Protein AF-A0A2N2BUS1-F1 (afdb_monomer_lite)

Radius of gyration: 21.38 Å; chains: 1; bounding box: 43×24×85 Å

Secondary structure (DSSP, 8-state):
-EEEEEPPTT----S-EEEESSHHHHHHHHHSS---SS---HHHHHHHHH-EEE-SS-EEESEEEEE----EEE-TTT--EEEE--SSHHHHTEEEEE-TTS-EEEEEE--SHHHHHHHHHHHHTT--TTTTT-B-SSSPBEETTEE-------TTPPP-PPP-

pLDDT: mean 76.9, std 13.7, range [36.38, 95.81]

Structure (mmCIF, N/CA/C/O backbone):
data_AF-A0A2N2BUS1-F1
#
_entry.id   AF-A0A2N2BUS1-F1
#
loop_
_atom_site.group_PDB
_atom_site.id
_atom_site.type_symbol
_atom_site.label_atom_id
_atom_site.label_alt_id
_atom_site.label_comp_id
_atom_site.label_asym_id
_atom_site.label_entity_id
_atom_site.label_seq_id
_atom_site.pdbx_PDB_ins_code
_atom_site.Cartn_x
_atom_site.Cartn_y
_atom_site.Cartn_z
_atom_site.occupancy
_atom_site.B_iso_or_equiv
_atom_site.auth_seq_id
_atom_site.auth_comp_id
_atom_site.auth_asym_id
_atom_site.auth_atom_id
_atom_site.pdbx_PDB_model_num
ATOM 1 N N . MET A 1 1 ? 4.047 0.720 10.280 1.00 79.62 1 MET A N 1
ATOM 2 C CA . MET A 1 1 ? 2.977 1.707 10.545 1.00 79.62 1 MET A CA 1
ATOM 3 C C . MET A 1 1 ? 1.681 0.960 10.788 1.00 79.62 1 MET A C 1
ATOM 5 O O . MET A 1 1 ? 1.471 -0.063 10.151 1.00 79.62 1 MET A O 1
ATOM 9 N N . PHE A 1 2 ? 0.847 1.426 11.707 1.00 76.75 2 PHE A N 1
ATOM 10 C CA . PHE A 1 2 ? -0.477 0.870 11.960 1.00 76.75 2 PHE A CA 1
ATOM 11 C C . PHE A 1 2 ? -1.528 1.786 11.351 1.00 76.75 2 PHE A C 1
ATOM 13 O O . PHE A 1 2 ? -1.411 3.007 11.423 1.00 76.75 2 PHE A O 1
ATOM 20 N N . VAL A 1 3 ? -2.524 1.180 10.725 1.00 74.06 3 VAL A N 1
ATOM 21 C CA . VAL A 1 3 ? -3.640 1.852 10.075 1.00 74.06 3 VAL A CA 1
ATOM 22 C C . VAL A 1 3 ? -4.903 1.247 10.632 1.00 74.06 3 VAL A C 1
ATOM 24 O O . VAL A 1 3 ? -5.071 0.031 10.596 1.00 74.06 3 VAL A O 1
ATOM 27 N N . ILE A 1 4 ? -5.797 2.099 11.103 1.00 73.56 4 ILE A N 1
ATOM 28 C CA . ILE A 1 4 ? -7.141 1.680 11.468 1.00 73.56 4 ILE A CA 1
ATOM 29 C C . ILE A 1 4 ? -8.049 1.889 10.269 1.00 73.56 4 ILE A C 1
ATOM 31 O O . ILE A 1 4 ? -8.073 2.973 9.683 1.00 73.56 4 ILE A O 1
ATOM 35 N N . LYS A 1 5 ? -8.795 0.844 9.942 1.00 75.50 5 LYS A N 1
ATOM 36 C CA . LYS A 1 5 ? -9.779 0.798 8.874 1.00 75.50 5 LYS A CA 1
ATOM 37 C C . LYS A 1 5 ? -11.161 0.671 9.483 1.00 75.50 5 LYS A C 1
ATOM 39 O O . LYS A 1 5 ? -11.377 -0.199 10.320 1.00 75.50 5 LYS A O 1
ATOM 44 N N . GLU A 1 6 ? -12.087 1.499 9.029 1.00 72.25 6 GLU A N 1
ATOM 45 C CA . GLU A 1 6 ? -13.513 1.332 9.291 1.00 72.25 6 GLU A CA 1
ATOM 46 C C . GLU A 1 6 ? -14.155 0.613 8.102 1.00 72.25 6 GLU A C 1
ATOM 48 O O . GLU A 1 6 ? -14.036 1.060 6.960 1.00 72.25 6 GLU A O 1
ATOM 53 N N . ASN A 1 7 ? -14.806 -0.519 8.362 1.00 72.88 7 ASN A N 1
ATOM 54 C CA . ASN A 1 7 ? -15.502 -1.301 7.352 1.00 72.88 7 ASN A CA 1
ATOM 55 C C . ASN A 1 7 ? -16.948 -0.820 7.230 1.00 72.88 7 ASN A C 1
ATOM 57 O O . ASN A 1 7 ? -17.712 -0.818 8.197 1.00 72.88 7 ASN A O 1
ATOM 61 N N . LEU A 1 8 ? -17.355 -0.461 6.013 1.00 68.75 8 LEU A N 1
ATOM 62 C CA . LEU A 1 8 ? -18.728 -0.058 5.738 1.00 68.75 8 LEU A CA 1
ATOM 63 C C . LEU A 1 8 ? -19.646 -1.260 5.552 1.00 68.75 8 LEU A C 1
ATOM 65 O O . LEU A 1 8 ? -19.256 -2.294 5.009 1.00 68.75 8 LEU A O 1
ATOM 69 N N . ARG A 1 9 ? -20.919 -1.080 5.927 1.00 65.62 9 ARG A N 1
ATOM 70 C CA . ARG A 1 9 ? -21.968 -2.107 5.788 1.00 65.62 9 ARG A CA 1
ATOM 71 C C . ARG A 1 9 ? -22.151 -2.621 4.359 1.00 65.62 9 ARG A C 1
ATOM 73 O O . ARG A 1 9 ? -22.667 -3.717 4.193 1.00 65.62 9 ARG A O 1
ATOM 80 N N . TYR A 1 10 ? -21.753 -1.847 3.351 1.00 64.38 10 TYR A N 1
ATOM 81 C CA . TYR A 1 10 ? -21.947 -2.186 1.940 1.00 64.38 10 TYR A CA 1
ATOM 82 C C . TYR A 1 10 ? -20.637 -2.433 1.178 1.00 64.38 10 TYR A C 1
ATOM 84 O O . TYR A 1 10 ? -20.667 -2.586 -0.038 1.00 64.38 10 TYR A O 1
ATOM 92 N N . GLY A 1 11 ? -19.497 -2.523 1.878 1.00 55.38 11 GLY A N 1
ATOM 93 C CA . GLY A 1 11 ? -18.210 -2.866 1.261 1.00 55.38 11 GLY A CA 1
ATOM 94 C C . GLY A 1 11 ? -17.597 -1.774 0.376 1.00 55.38 11 GLY A C 1
ATOM 95 O O . GLY A 1 11 ? -16.764 -2.092 -0.467 1.00 55.38 11 GLY A O 1
ATOM 96 N N . GLU A 1 12 ? -18.016 -0.520 0.551 1.00 60.78 12 GLU A N 1
ATOM 97 C CA . GLU A 1 12 ? -17.420 0.647 -0.109 1.00 60.78 12 GLU A CA 1
ATOM 98 C C . GLU A 1 12 ? -16.011 0.947 0.443 1.00 60.78 12 GLU A C 1
ATOM 100 O O . GLU A 1 12 ? -15.654 0.498 1.538 1.00 60.78 12 GLU A O 1
ATOM 105 N N . ASP A 1 13 ? -15.219 1.706 -0.326 1.00 56.84 13 ASP A N 1
ATOM 106 C CA . ASP A 1 13 ? -13.861 2.121 0.041 1.00 56.84 13 ASP A CA 1
ATOM 107 C C . ASP A 1 13 ? -13.811 2.857 1.391 1.00 56.84 13 ASP A C 1
ATOM 109 O O . ASP A 1 13 ? -14.756 3.512 1.831 1.00 56.84 13 ASP A O 1
ATOM 113 N N . TYR A 1 14 ? -12.658 2.754 2.046 1.00 61.03 14 TYR A N 1
ATOM 114 C CA . TYR A 1 14 ? -12.387 3.287 3.376 1.00 61.03 14 TYR A CA 1
ATOM 115 C C . TYR A 1 14 ? -12.714 4.792 3.478 1.00 61.03 14 TYR A C 1
ATOM 117 O O . TYR A 1 14 ? -12.042 5.618 2.857 1.00 61.03 14 TYR A O 1
ATOM 125 N N . LEU A 1 15 ? -13.714 5.157 4.291 1.00 51.69 15 LEU A N 1
ATOM 126 C CA . LEU A 1 15 ? -14.146 6.553 4.491 1.00 51.69 15 LEU A CA 1
ATOM 127 C C . LEU A 1 15 ? -13.121 7.390 5.260 1.00 51.69 15 LEU A C 1
ATOM 129 O O . LEU A 1 15 ? -12.935 8.574 4.978 1.00 51.69 15 LEU A O 1
ATOM 133 N N . CYS A 1 16 ? -12.470 6.786 6.252 1.00 57.53 16 CYS A N 1
ATOM 134 C CA . CYS A 1 16 ? -11.466 7.444 7.069 1.00 57.53 16 CYS A CA 1
ATOM 135 C C . CYS A 1 16 ? -10.397 6.443 7.514 1.00 57.53 16 CYS A C 1
ATOM 137 O O . CYS A 1 16 ? -10.661 5.255 7.701 1.00 57.53 16 CYS A O 1
ATOM 139 N N . HIS A 1 17 ? -9.167 6.926 7.657 1.00 66.00 17 HIS A N 1
ATOM 140 C CA . HIS A 1 17 ? -8.067 6.149 8.204 1.00 66.00 17 HIS A CA 1
ATOM 141 C C . HIS A 1 17 ? -7.291 7.008 9.191 1.00 66.00 17 HIS A C 1
ATOM 143 O O . HIS A 1 17 ? -7.030 8.185 8.950 1.00 66.00 17 HIS A O 1
ATOM 149 N N . THR A 1 18 ? -6.896 6.395 10.301 1.00 70.00 18 THR A N 1
ATOM 150 C CA . THR A 1 18 ? -5.935 6.985 11.230 1.00 70.00 18 THR A CA 1
ATOM 151 C C . THR A 1 18 ? -4.668 6.151 11.185 1.00 70.00 18 THR A C 1
ATOM 153 O O . THR A 1 18 ? -4.721 4.934 11.383 1.00 70.00 18 THR A O 1
ATOM 156 N N . ALA A 1 19 ? -3.537 6.802 10.918 1.00 69.94 19 ALA A N 1
ATOM 157 C CA . ALA A 1 19 ? -2.226 6.175 10.954 1.00 69.94 19 ALA A CA 1
ATOM 158 C C . ALA A 1 19 ? -1.525 6.480 12.282 1.00 69.94 19 ALA A C 1
ATOM 160 O O . ALA A 1 19 ? -1.544 7.618 12.749 1.00 69.94 19 ALA A O 1
ATOM 161 N N . ALA A 1 20 ? -0.869 5.478 12.861 1.00 77.06 20 ALA A N 1
ATOM 162 C CA . ALA A 1 20 ? 0.046 5.671 13.977 1.00 77.06 20 ALA A CA 1
ATOM 163 C C . ALA A 1 20 ? 1.312 4.827 13.809 1.00 77.06 20 ALA A C 1
ATOM 165 O O . ALA A 1 20 ? 1.332 3.794 13.133 1.00 77.06 20 ALA A O 1
ATOM 166 N N . GLU A 1 21 ? 2.402 5.260 14.432 1.00 77.62 21 GLU A N 1
ATOM 167 C CA . GLU A 1 21 ? 3.671 4.531 14.372 1.00 77.62 21 GLU A CA 1
ATOM 168 C C . GLU A 1 21 ? 3.655 3.286 15.266 1.00 77.62 21 GLU A C 1
ATOM 170 O O . GLU A 1 21 ? 4.272 2.271 14.926 1.00 77.62 21 GLU A O 1
ATOM 175 N N . ARG A 1 22 ? 2.902 3.336 16.373 1.00 75.12 22 ARG A N 1
ATOM 176 C CA . ARG A 1 22 ? 2.794 2.265 17.369 1.00 75.12 22 ARG A CA 1
ATOM 177 C C . ARG A 1 22 ? 1.351 1.796 17.522 1.00 75.12 22 ARG A C 1
ATOM 179 O O . ARG A 1 22 ? 0.414 2.586 17.463 1.00 75.12 22 ARG A O 1
ATOM 186 N N . GLU A 1 23 ? 1.187 0.509 17.803 1.00 74.38 23 GLU A N 1
ATOM 187 C CA . GLU A 1 23 ? -0.115 -0.121 18.061 1.00 74.38 23 GLU A CA 1
ATOM 188 C C . GLU A 1 23 ? -0.858 0.532 19.237 1.00 74.38 23 GLU A C 1
ATOM 190 O O . GLU A 1 23 ? -2.053 0.807 19.151 1.00 74.38 23 GLU A O 1
ATOM 195 N N . SER A 1 24 ? -0.125 0.860 20.306 1.00 74.81 24 SER A N 1
ATOM 196 C CA . SER A 1 24 ? -0.657 1.550 21.485 1.00 74.81 24 SER A CA 1
ATOM 197 C C . SER A 1 24 ? -1.265 2.910 21.155 1.00 74.81 24 SER A C 1
ATOM 199 O O . SER A 1 24 ? -2.259 3.308 21.760 1.00 74.81 24 SER A O 1
ATOM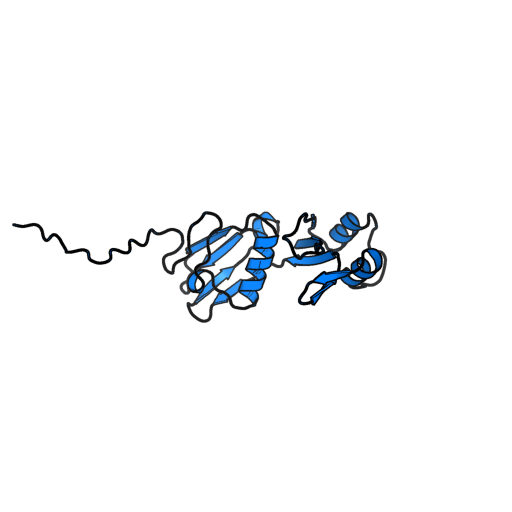 201 N N . ASP A 1 25 ? -0.674 3.618 20.194 1.00 80.12 25 ASP A N 1
ATOM 202 C CA . ASP A 1 25 ? -1.128 4.943 19.787 1.00 80.12 25 ASP A CA 1
ATOM 203 C C . ASP A 1 25 ? -2.400 4.817 18.943 1.00 80.12 25 ASP A C 1
ATOM 205 O O . ASP A 1 25 ? -3.352 5.558 19.169 1.00 80.12 25 ASP A O 1
ATOM 209 N N . CYS A 1 26 ? -2.471 3.817 18.055 1.00 75.00 26 CYS A N 1
ATOM 210 C CA . CYS A 1 26 ? -3.706 3.474 17.345 1.00 75.00 26 CYS A CA 1
ATOM 211 C C . CYS A 1 26 ? -4.850 3.161 18.314 1.00 75.00 26 CYS A C 1
ATOM 213 O O . CYS A 1 26 ? -5.932 3.730 18.177 1.00 75.00 26 CYS A O 1
ATOM 215 N N . TYR A 1 27 ? -4.616 2.306 19.314 1.00 74.94 27 TYR A N 1
ATOM 216 C CA . TYR A 1 27 ? -5.642 2.006 20.314 1.00 74.94 27 TYR A CA 1
ATOM 217 C C . TYR A 1 27 ? -6.112 3.266 21.030 1.00 74.94 27 TYR A C 1
ATOM 219 O O . TYR A 1 27 ? -7.310 3.518 21.110 1.00 74.94 27 TYR A O 1
ATOM 227 N N . LYS A 1 28 ? -5.167 4.092 21.488 1.00 80.94 28 LYS A N 1
ATOM 228 C CA . LYS A 1 28 ? -5.479 5.322 22.210 1.00 80.94 28 LYS A CA 1
ATOM 229 C C . LYS A 1 28 ? -6.269 6.318 21.375 1.00 80.94 28 LYS A C 1
ATOM 231 O O . LYS A 1 28 ? -7.164 6.964 21.914 1.00 80.94 28 LYS A O 1
ATOM 236 N N . ILE A 1 29 ? -5.967 6.448 20.084 1.00 74.38 29 ILE A N 1
ATOM 237 C CA . ILE A 1 29 ? -6.738 7.324 19.195 1.00 74.38 29 ILE A CA 1
ATOM 238 C C . ILE A 1 29 ? -8.175 6.806 19.031 1.00 74.38 29 ILE A C 1
ATOM 240 O O . ILE A 1 29 ? -9.102 7.608 19.008 1.00 74.38 29 ILE A O 1
ATOM 244 N N . LEU A 1 30 ? -8.372 5.486 18.970 1.00 70.12 30 LEU A N 1
ATOM 245 C CA . LEU A 1 30 ? -9.700 4.889 18.799 1.00 70.12 30 LEU A CA 1
ATOM 246 C C . LEU A 1 30 ? -10.571 4.933 20.046 1.00 70.12 30 LEU A C 1
ATOM 248 O O . LEU A 1 30 ? -11.755 5.252 19.972 1.00 70.12 30 LEU A O 1
ATOM 252 N N . THR A 1 31 ? -10.006 4.543 21.183 1.00 73.94 31 THR A N 1
ATOM 253 C CA . THR A 1 31 ? -10.781 4.302 22.404 1.00 73.94 31 THR A CA 1
ATOM 254 C C . THR A 1 31 ? -10.721 5.478 23.369 1.00 73.94 31 THR A C 1
ATOM 256 O O . THR A 1 31 ? -11.551 5.571 24.269 1.00 73.94 31 THR A O 1
ATOM 259 N N . GLY A 1 32 ? -9.741 6.373 23.208 1.00 79.19 32 GLY A N 1
ATOM 260 C CA . GLY A 1 32 ? -9.378 7.371 24.216 1.00 79.19 32 GLY A CA 1
ATOM 261 C C . GLY A 1 32 ? -8.648 6.777 25.428 1.00 79.19 32 GLY A C 1
ATOM 262 O O . GLY A 1 32 ? -8.276 7.513 26.342 1.00 79.19 32 GLY A O 1
ATOM 263 N N . GLU A 1 33 ? -8.414 5.463 25.448 1.00 80.56 33 GLU A N 1
ATOM 264 C CA . GLU A 1 33 ? -7.858 4.715 26.575 1.00 80.56 33 GLU A CA 1
ATOM 265 C C . GLU A 1 33 ? -6.418 4.269 26.277 1.00 80.56 33 GLU A C 1
ATOM 267 O O . GLU A 1 33 ? -5.995 4.151 25.131 1.00 80.56 33 GLU A O 1
ATOM 272 N N . SER A 1 34 ? -5.620 4.013 27.312 1.00 79.69 34 SER A N 1
ATOM 273 C CA . SER A 1 34 ? -4.296 3.397 27.129 1.00 79.69 34 SER A CA 1
ATOM 274 C C . SER A 1 34 ? -4.419 1.879 27.241 1.00 79.69 34 SER A C 1
ATOM 276 O O . SER A 1 34 ? -5.202 1.399 28.056 1.00 79.69 34 SER A O 1
ATOM 278 N N . ILE A 1 35 ? -3.642 1.120 26.462 1.00 70.69 35 ILE A N 1
ATOM 279 C CA . ILE A 1 35 ? -3.571 -0.341 26.624 1.00 70.69 35 ILE A CA 1
ATOM 280 C C . ILE A 1 35 ? -2.980 -0.645 28.007 1.00 70.69 35 ILE A C 1
ATOM 282 O O . ILE A 1 35 ? -1.816 -0.342 28.269 1.00 70.69 35 ILE A O 1
ATOM 286 N N . THR A 1 36 ? -3.782 -1.239 28.890 1.00 60.59 36 THR A N 1
ATOM 287 C CA . THR A 1 36 ? -3.351 -1.747 30.198 1.00 60.59 36 THR A CA 1
ATOM 288 C C . THR A 1 36 ? -3.656 -3.241 30.277 1.00 60.59 36 THR A C 1
ATOM 290 O O . THR A 1 36 ? -4.812 -3.610 30.455 1.00 60.59 36 THR A O 1
ATOM 293 N N . GLY A 1 37 ? -2.642 -4.102 30.158 1.00 59.94 37 GLY A N 1
ATOM 294 C CA . GLY A 1 37 ? -2.793 -5.554 30.333 1.00 59.94 37 GLY A CA 1
ATOM 295 C C . GLY A 1 37 ? -2.325 -6.397 29.147 1.00 59.94 37 GLY A C 1
ATOM 296 O O . GLY A 1 37 ? -1.882 -5.863 28.130 1.00 59.94 37 GLY A O 1
ATOM 297 N N . ASP A 1 38 ? -2.385 -7.719 29.337 1.00 49.34 38 ASP A N 1
ATOM 298 C CA . ASP A 1 38 ? -1.933 -8.725 28.374 1.00 49.34 38 ASP A CA 1
ATOM 299 C C . ASP A 1 38 ? -2.655 -8.599 27.030 1.00 49.34 38 ASP A C 1
ATOM 301 O O . ASP A 1 38 ? -3.854 -8.325 26.967 1.00 49.34 38 ASP A O 1
ATOM 305 N N . CYS A 1 39 ? -1.883 -8.806 25.961 1.00 48.56 39 CYS A N 1
ATOM 306 C CA . CYS A 1 39 ? -2.243 -8.639 24.558 1.00 48.56 39 CYS A CA 1
ATOM 307 C C . CYS A 1 39 ? -3.462 -9.479 24.139 1.00 48.56 39 CYS A C 1
ATOM 309 O O . CYS A 1 39 ? -3.317 -10.492 23.452 1.00 48.56 39 CYS A O 1
ATOM 311 N N . MET A 1 40 ? -4.682 -9.059 24.472 1.00 54.41 40 MET A N 1
ATOM 312 C CA . MET A 1 40 ? -5.807 -9.391 23.604 1.00 54.41 40 MET A CA 1
ATOM 313 C C . MET A 1 40 ? -5.479 -8.810 22.228 1.00 54.41 40 MET A C 1
ATOM 315 O O . MET A 1 40 ? -5.061 -7.654 22.130 1.00 54.41 40 MET A O 1
ATOM 319 N N . LEU A 1 41 ? -5.604 -9.625 21.172 1.00 66.00 41 LEU A N 1
ATOM 320 C CA . LEU A 1 41 ? -5.441 -9.140 19.804 1.00 66.00 41 LEU A CA 1
ATOM 321 C C . LEU A 1 41 ? -6.373 -7.943 19.649 1.00 66.00 41 LEU A C 1
ATOM 323 O O . LEU A 1 41 ? -7.574 -8.066 19.867 1.00 66.00 41 LEU A O 1
ATOM 327 N N . LEU A 1 42 ? -5.813 -6.786 19.315 1.00 65.31 42 LEU A N 1
ATOM 328 C CA . LEU A 1 42 ? -6.524 -5.514 19.294 1.00 65.31 42 LEU A CA 1
ATOM 329 C C . LEU A 1 42 ? -7.836 -5.575 18.496 1.00 65.31 42 LEU A C 1
ATOM 331 O O . LEU A 1 42 ? -8.837 -4.987 18.890 1.00 65.31 42 LEU A O 1
ATOM 335 N N . ASN A 1 43 ? -7.851 -6.378 17.430 1.00 65.56 43 ASN A N 1
ATOM 336 C CA . ASN A 1 43 ? -9.039 -6.668 16.631 1.00 65.56 43 ASN A CA 1
ATOM 337 C C . ASN A 1 43 ? -10.184 -7.296 17.446 1.00 65.56 43 ASN A C 1
ATOM 339 O O . ASN A 1 43 ? -11.330 -6.924 17.233 1.00 65.56 43 ASN A O 1
ATOM 343 N N . SER A 1 44 ? -9.900 -8.187 18.398 1.00 71.50 44 SER A N 1
ATOM 344 C CA . SER A 1 44 ? -10.915 -8.800 19.267 1.00 71.50 44 SER A CA 1
ATOM 345 C C . SER A 1 44 ? -11.561 -7.780 20.205 1.00 71.50 44 SER A C 1
ATOM 347 O O . SER A 1 44 ? -12.774 -7.806 20.384 1.00 71.50 44 SER A O 1
ATOM 349 N N . LEU A 1 45 ? -10.778 -6.841 20.751 1.00 71.19 45 LEU A N 1
ATOM 350 C CA . LEU A 1 45 ? -11.314 -5.744 21.571 1.00 71.19 45 LEU A CA 1
ATOM 351 C C . LEU A 1 45 ? -12.210 -4.812 20.746 1.00 71.19 45 LEU A C 1
ATOM 353 O O . LEU A 1 45 ? -13.250 -4.355 21.220 1.00 71.19 45 LEU A O 1
ATOM 357 N N . LEU A 1 46 ? -11.808 -4.523 19.506 1.00 71.38 46 LEU A N 1
ATOM 358 C CA . LEU A 1 46 ? -12.603 -3.693 18.604 1.00 71.38 46 LEU A CA 1
ATOM 359 C C . LEU A 1 46 ? -13.890 -4.398 18.168 1.00 71.38 46 LEU A C 1
ATOM 361 O O . LEU A 1 46 ? -14.943 -3.767 18.141 1.00 71.38 46 LEU A O 1
ATOM 365 N N . GLU A 1 47 ? -13.829 -5.693 17.869 1.00 72.56 47 GLU A N 1
ATOM 366 C CA . GLU A 1 47 ? -15.002 -6.500 17.530 1.00 72.56 47 GLU A CA 1
ATOM 367 C C . GLU A 1 47 ? -16.001 -6.561 18.691 1.00 72.56 47 GLU A C 1
ATOM 369 O O . GLU A 1 47 ? -17.191 -6.342 18.480 1.00 72.56 47 GLU A O 1
ATOM 374 N N . GLU A 1 48 ? -15.535 -6.776 19.924 1.00 78.25 48 GLU A N 1
ATOM 375 C CA . GLU A 1 48 ? -16.398 -6.791 21.110 1.00 78.25 48 GLU A CA 1
ATOM 376 C C . GLU A 1 48 ? -17.094 -5.439 21.329 1.00 78.25 48 GLU A C 1
ATOM 378 O O . GLU A 1 48 ? -18.291 -5.385 21.618 1.00 78.25 48 GLU A O 1
ATOM 383 N N . ARG A 1 49 ? -16.357 -4.332 21.173 1.00 77.75 49 ARG A N 1
ATOM 384 C CA . ARG A 1 49 ? -16.862 -2.987 21.484 1.00 77.75 49 ARG A CA 1
ATOM 385 C C . ARG A 1 49 ? -17.730 -2.390 20.381 1.00 77.75 49 ARG A C 1
ATOM 387 O O . ARG A 1 49 ? -18.680 -1.669 20.684 1.00 77.75 49 ARG A O 1
ATOM 394 N N . TYR A 1 50 ? -17.395 -2.648 19.119 1.00 77.75 50 TYR A N 1
ATOM 395 C CA . TYR A 1 50 ? -18.014 -1.987 17.968 1.00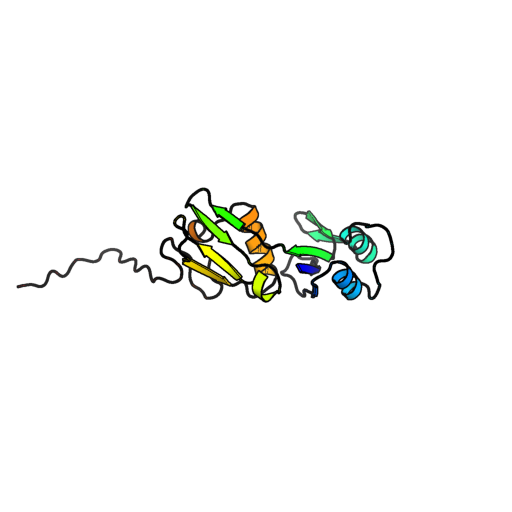 77.75 50 TYR A CA 1
ATOM 396 C C . TYR A 1 50 ? -18.796 -2.940 17.054 1.00 77.75 50 TYR A C 1
ATOM 398 O O . TYR A 1 50 ? -19.625 -2.476 16.273 1.00 77.75 50 TYR A O 1
ATOM 406 N N . GLY A 1 51 ? -18.603 -4.256 17.180 1.00 82.94 51 GLY A N 1
ATOM 407 C CA . GLY A 1 51 ? -19.355 -5.289 16.468 1.00 82.94 51 GLY A CA 1
ATOM 408 C C . GLY A 1 51 ? -18.777 -5.692 15.107 1.00 82.94 51 GLY A C 1
ATOM 409 O O . GLY A 1 51 ? -17.614 -5.440 14.782 1.00 82.94 51 GLY A O 1
ATOM 410 N N . VAL A 1 52 ? -19.630 -6.326 14.291 1.00 79.88 52 VAL A N 1
ATOM 411 C CA . VAL A 1 52 ? -19.314 -6.861 12.952 1.00 79.88 52 VAL A CA 1
ATOM 412 C C . VAL A 1 52 ? -20.227 -6.278 11.864 1.00 79.88 52 VAL A C 1
ATOM 414 O O . VAL A 1 52 ? -21.379 -5.919 12.120 1.00 79.88 52 VAL A O 1
ATOM 417 N N . VAL A 1 53 ? -19.722 -6.211 10.631 1.00 71.19 53 VAL A N 1
ATOM 418 C CA . VAL A 1 53 ? -20.476 -5.896 9.412 1.00 71.19 53 VAL A CA 1
ATOM 419 C C . VAL A 1 53 ? -20.654 -7.136 8.533 1.00 71.19 53 VAL A C 1
ATOM 421 O O . VAL A 1 53 ? -19.779 -7.998 8.441 1.00 71.19 53 VAL A O 1
ATOM 424 N N . PHE A 1 54 ? -21.797 -7.211 7.850 1.00 71.62 54 PHE A N 1
ATOM 425 C CA . PHE A 1 54 ? -22.123 -8.288 6.915 1.00 71.62 54 PHE A CA 1
ATOM 426 C C . PHE A 1 54 ? -21.848 -7.847 5.480 1.00 71.62 54 PHE A C 1
ATOM 428 O O . PHE A 1 54 ? -22.392 -6.837 5.038 1.00 71.62 54 PHE A O 1
ATOM 435 N N . ARG A 1 55 ? -21.065 -8.633 4.739 1.00 70.56 55 ARG A N 1
ATOM 436 C CA . ARG A 1 55 ? -20.955 -8.535 3.280 1.00 70.56 55 ARG A CA 1
ATOM 437 C C . ARG A 1 55 ? -21.611 -9.745 2.624 1.00 70.56 55 ARG A C 1
ATOM 439 O O . ARG A 1 55 ? -21.786 -10.784 3.255 1.00 70.56 55 ARG A O 1
ATOM 446 N N . ALA A 1 56 ? -21.958 -9.613 1.344 1.00 71.12 56 ALA A N 1
ATOM 447 C CA . ALA A 1 56 ? -22.594 -10.682 0.569 1.00 71.12 56 ALA A CA 1
ATOM 448 C C . ALA A 1 56 ? -21.764 -11.983 0.521 1.00 71.12 56 ALA A C 1
ATOM 450 O O . ALA A 1 56 ? -22.319 -13.055 0.302 1.00 71.12 56 ALA A O 1
ATOM 451 N N . ASP A 1 57 ? -20.451 -11.880 0.726 1.00 74.31 57 ASP A N 1
ATOM 452 C CA . ASP A 1 57 ? -19.468 -12.950 0.602 1.00 74.31 57 ASP A CA 1
ATOM 453 C C . ASP A 1 57 ? -18.813 -13.370 1.932 1.00 74.31 57 ASP A C 1
ATOM 455 O O . ASP A 1 57 ? -18.362 -14.510 2.029 1.00 74.31 57 ASP A O 1
ATOM 459 N N . VAL A 1 58 ? -18.767 -12.502 2.955 1.00 79.81 58 VAL A N 1
ATOM 460 C CA . VAL A 1 58 ? -18.083 -12.754 4.244 1.00 79.81 58 VAL A CA 1
ATOM 461 C C . VAL A 1 58 ? -18.613 -11.879 5.399 1.00 79.81 58 VAL A C 1
ATOM 463 O O . VAL A 1 58 ? -19.233 -10.840 5.179 1.00 79.81 58 VAL A O 1
ATOM 466 N N . ILE A 1 59 ? -18.323 -12.265 6.648 1.00 79.25 59 ILE A N 1
ATOM 467 C CA . ILE A 1 59 ? -18.517 -11.436 7.856 1.00 79.25 59 ILE A CA 1
ATOM 468 C C . ILE A 1 59 ? -17.172 -10.802 8.227 1.00 79.25 59 ILE A C 1
ATOM 470 O O . ILE A 1 59 ? -16.165 -11.508 8.266 1.00 79.25 59 ILE A O 1
ATOM 474 N N . LEU A 1 60 ? -17.150 -9.494 8.500 1.00 74.12 60 LEU A N 1
ATOM 475 C CA . LEU A 1 60 ? -15.942 -8.748 8.881 1.00 74.12 60 LEU A CA 1
ATOM 476 C C . LEU A 1 60 ? -16.183 -7.937 10.163 1.00 74.12 60 LEU A C 1
ATOM 478 O O . LEU A 1 60 ? -17.317 -7.526 10.403 1.00 74.12 60 LEU A O 1
ATOM 482 N N . PRO A 1 61 ? -15.155 -7.642 10.976 1.00 76.69 61 PRO A N 1
ATOM 483 C CA . PRO A 1 61 ? -15.300 -6.704 12.089 1.00 76.69 61 PRO A CA 1
ATOM 484 C C . PRO A 1 61 ? -15.616 -5.292 11.572 1.00 76.69 61 PRO A C 1
ATOM 486 O O . PRO A 1 61 ? -15.218 -4.932 10.465 1.00 76.69 61 PRO A O 1
ATOM 489 N N . VAL A 1 62 ? -16.314 -4.466 12.360 1.00 78.00 62 VAL A N 1
ATOM 490 C CA . VAL A 1 62 ? -16.604 -3.062 11.983 1.00 78.00 62 VAL A CA 1
ATOM 491 C C . VAL A 1 62 ? -15.314 -2.252 11.829 1.00 78.00 62 VAL A C 1
ATOM 493 O O . VAL A 1 62 ? -15.254 -1.361 10.989 1.00 78.00 62 VAL A O 1
ATOM 496 N N . TYR A 1 63 ? -14.260 -2.609 12.566 1.00 75.12 63 TYR A N 1
ATOM 497 C CA . TYR A 1 63 ? -12.933 -2.017 12.427 1.00 75.12 63 TYR A CA 1
ATOM 498 C C . TYR A 1 63 ? -11.857 -3.090 12.242 1.00 75.12 63 TYR A C 1
ATOM 500 O O . TYR A 1 63 ? -11.931 -4.164 12.832 1.00 75.12 63 TYR A O 1
ATOM 508 N N . GLU A 1 64 ? -10.827 -2.788 11.456 1.00 74.69 64 GLU A N 1
ATOM 509 C CA . GLU A 1 64 ? -9.639 -3.629 11.280 1.00 74.69 64 GLU A CA 1
ATOM 510 C C . GLU A 1 64 ? -8.381 -2.788 11.507 1.00 74.69 64 GLU A C 1
ATOM 512 O O . GLU A 1 64 ? -8.267 -1.680 10.983 1.00 74.69 64 GLU A O 1
ATOM 517 N N . ILE A 1 65 ? -7.402 -3.315 12.244 1.00 74.50 65 ILE A N 1
ATOM 518 C CA . ILE A 1 65 ? -6.073 -2.704 12.312 1.00 74.50 65 ILE A CA 1
ATOM 519 C C . ILE A 1 65 ? -5.119 -3.449 11.396 1.00 74.50 65 ILE A C 1
ATOM 521 O O . ILE A 1 65 ? -4.829 -4.629 11.584 1.00 74.50 65 ILE A O 1
ATOM 525 N N . VAL A 1 66 ? -4.588 -2.723 10.417 1.00 76.88 66 VAL A N 1
ATOM 526 C CA . VAL A 1 66 ? -3.583 -3.223 9.489 1.00 76.88 66 VAL A CA 1
ATOM 527 C C . VAL A 1 66 ? -2.228 -2.650 9.824 1.00 76.88 66 VAL A C 1
ATOM 529 O O . VAL A 1 66 ? -2.014 -1.439 9.868 1.00 76.88 66 VAL A O 1
ATOM 532 N N . ARG A 1 67 ? -1.276 -3.556 10.021 1.00 81.06 67 ARG 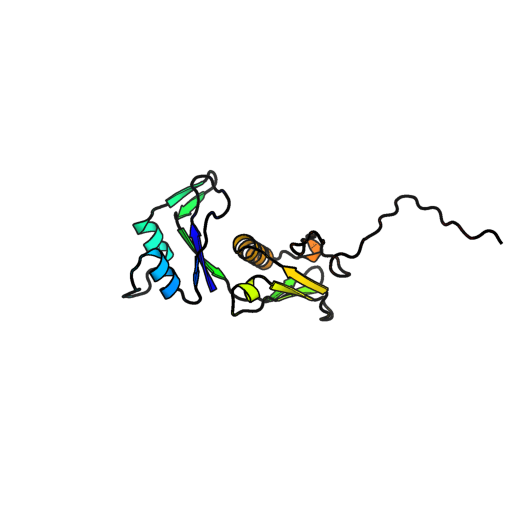A N 1
ATOM 533 C CA . ARG A 1 67 ? 0.129 -3.209 10.138 1.00 81.06 67 ARG A CA 1
ATOM 534 C C . ARG A 1 67 ? 0.762 -3.230 8.752 1.00 81.06 67 ARG A C 1
ATOM 536 O O . ARG A 1 67 ? 0.976 -4.293 8.183 1.00 81.06 67 ARG A O 1
ATOM 543 N N . ILE A 1 68 ? 1.112 -2.057 8.240 1.00 80.44 68 ILE A N 1
ATOM 544 C CA . ILE A 1 68 ? 1.914 -1.920 7.025 1.00 80.44 68 ILE A CA 1
ATOM 545 C C . ILE A 1 68 ? 3.385 -2.064 7.412 1.00 80.44 68 ILE A C 1
ATOM 547 O O . ILE A 1 68 ? 3.888 -1.337 8.283 1.00 80.44 68 ILE A O 1
ATOM 551 N N . MET A 1 69 ? 4.055 -3.023 6.780 1.00 81.88 69 MET A N 1
ATOM 552 C CA . MET A 1 69 ? 5.484 -3.277 6.927 1.00 81.88 69 MET A CA 1
ATOM 553 C C . MET A 1 69 ? 6.184 -3.016 5.601 1.00 81.88 69 MET A C 1
ATOM 555 O O . MET A 1 69 ? 5.640 -3.312 4.544 1.00 81.88 69 MET A O 1
ATOM 559 N N . SER A 1 70 ? 7.399 -2.477 5.675 1.00 89.00 70 SER A N 1
ATOM 560 C CA . SER A 1 70 ? 8.279 -2.373 4.517 1.00 89.00 70 SER A CA 1
ATOM 561 C C . SER A 1 70 ? 8.578 -3.770 3.992 1.00 89.00 70 SER A C 1
ATOM 563 O O . SER A 1 70 ? 8.870 -4.668 4.790 1.00 89.00 70 SER A O 1
ATOM 565 N N . GLY A 1 71 ? 8.571 -3.939 2.677 1.00 90.62 71 GLY A N 1
ATOM 566 C CA . GLY A 1 71 ? 8.856 -5.224 2.058 1.00 90.62 71 GLY A CA 1
ATOM 567 C C . GLY A 1 71 ? 9.792 -5.129 0.866 1.00 90.62 71 GLY A C 1
ATOM 568 O O . GLY A 1 71 ? 10.110 -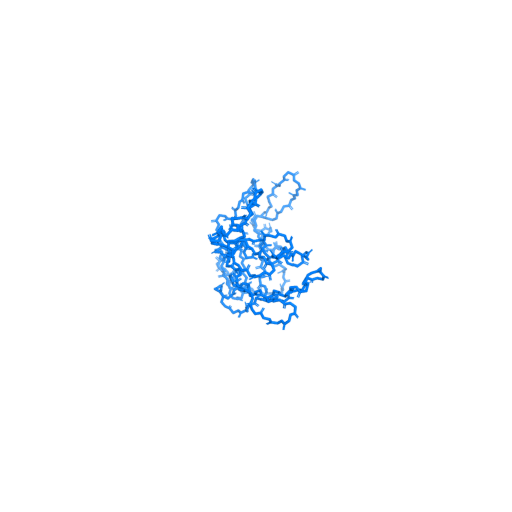4.055 0.343 1.00 90.62 71 GLY A O 1
ATOM 569 N N . VAL A 1 72 ? 10.254 -6.308 0.463 1.00 94.44 72 VAL A N 1
ATOM 570 C CA . VAL A 1 72 ? 10.980 -6.534 -0.778 1.00 94.44 72 VAL A CA 1
ATOM 571 C C . VAL A 1 72 ? 10.325 -7.717 -1.468 1.00 94.44 72 VAL A C 1
ATOM 573 O O . VAL A 1 72 ? 10.282 -8.811 -0.912 1.00 94.44 72 VAL A O 1
ATOM 576 N N . TRP A 1 73 ? 9.870 -7.494 -2.691 1.00 95.81 73 TRP A N 1
ATOM 577 C CA . TRP A 1 73 ? 9.184 -8.484 -3.506 1.00 95.81 73 TRP A CA 1
ATOM 578 C C . TRP A 1 73 ? 9.972 -8.743 -4.777 1.00 95.81 73 TRP A C 1
ATOM 580 O O . TRP A 1 73 ? 10.635 -7.852 -5.313 1.00 95.81 73 TRP A O 1
ATOM 590 N N . HIS A 1 74 ? 9.899 -9.977 -5.260 1.00 95.62 74 HIS A N 1
ATOM 591 C CA . HIS A 1 74 ? 10.585 -10.410 -6.466 1.00 95.62 74 HIS A CA 1
ATOM 592 C C . HIS A 1 74 ? 9.618 -11.180 -7.360 1.00 95.62 74 HIS A C 1
ATOM 594 O O . HIS A 1 74 ? 9.024 -12.175 -6.945 1.00 95.62 74 HIS A O 1
ATOM 600 N N . CYS A 1 75 ? 9.500 -10.751 -8.613 1.00 93.75 75 CYS A N 1
ATOM 601 C CA . CYS A 1 75 ? 8.708 -11.452 -9.603 1.00 93.75 75 CYS A CA 1
ATOM 602 C C . CYS A 1 75 ? 9.520 -12.588 -10.232 1.00 93.75 75 CYS A C 1
ATOM 604 O O . CYS A 1 75 ? 10.441 -12.353 -11.012 1.00 93.75 75 CYS A O 1
ATOM 606 N N . GLY A 1 76 ? 9.118 -13.835 -9.982 1.00 92.06 76 GLY A N 1
ATOM 607 C CA . GLY A 1 76 ? 9.745 -15.010 -10.600 1.00 92.06 76 GLY A CA 1
ATOM 608 C C . GLY A 1 76 ? 9.574 -15.120 -12.123 1.00 92.06 76 GLY A C 1
ATOM 609 O O . GLY A 1 76 ? 10.239 -15.947 -12.736 1.00 92.06 76 GLY A O 1
ATOM 610 N N . LYS A 1 77 ? 8.697 -14.313 -12.744 1.00 91.38 77 LYS A N 1
ATOM 611 C CA . LYS A 1 77 ? 8.432 -14.352 -14.195 1.00 91.38 77 LYS A CA 1
ATOM 612 C C . LYS A 1 77 ? 9.384 -13.462 -14.993 1.00 91.38 77 LYS A C 1
ATOM 614 O O . LYS A 1 77 ? 9.941 -13.906 -15.988 1.00 91.38 77 LYS A O 1
ATOM 619 N N . CYS A 1 78 ? 9.537 -12.204 -14.579 1.00 89.12 78 CYS A N 1
ATOM 620 C CA . CYS A 1 78 ? 10.302 -11.193 -15.318 1.00 89.12 78 CYS A CA 1
ATOM 621 C C . CYS A 1 78 ? 11.537 -10.671 -14.564 1.00 89.12 78 CYS A C 1
ATOM 623 O O . CYS A 1 78 ? 12.222 -9.791 -15.073 1.00 89.12 78 CYS A O 1
ATOM 625 N N . GLY A 1 79 ? 11.816 -11.178 -13.356 1.00 91.56 79 GLY A N 1
ATOM 626 C CA . GLY A 1 79 ? 12.980 -10.784 -12.551 1.00 91.56 79 GLY A CA 1
ATOM 627 C C . GLY A 1 79 ? 12.877 -9.396 -11.913 1.00 91.56 79 GLY A C 1
ATOM 628 O O . GLY A 1 79 ? 13.831 -8.928 -11.299 1.00 91.56 79 GLY A O 1
ATOM 629 N N . ILE A 1 80 ? 11.730 -8.723 -12.047 1.00 92.94 80 ILE A N 1
ATOM 630 C CA . ILE A 1 80 ? 11.490 -7.414 -11.437 1.00 92.94 80 ILE A CA 1
ATOM 631 C C . ILE A 1 80 ? 11.536 -7.530 -9.922 1.00 92.94 80 ILE A C 1
ATOM 633 O O . ILE A 1 80 ? 10.917 -8.419 -9.331 1.00 92.94 80 ILE A O 1
ATOM 637 N N . ARG A 1 81 ? 12.206 -6.568 -9.296 1.00 95.31 81 ARG A N 1
ATOM 638 C CA . ARG A 1 81 ? 12.223 -6.403 -7.850 1.00 95.31 81 ARG A CA 1
ATOM 639 C C . ARG A 1 81 ? 11.511 -5.113 -7.468 1.00 95.31 81 ARG A C 1
ATOM 641 O O . ARG A 1 81 ? 11.729 -4.064 -8.067 1.00 95.31 81 ARG A O 1
ATOM 648 N N . VAL A 1 82 ? 10.658 -5.210 -6.458 1.00 94.75 82 VAL A N 1
ATOM 649 C CA . VAL A 1 82 ? 9.960 -4.075 -5.855 1.00 94.75 82 VAL A CA 1
ATOM 650 C C . VAL A 1 82 ? 10.437 -3.949 -4.418 1.00 94.75 82 VAL A C 1
ATOM 652 O O . VAL A 1 82 ? 10.514 -4.945 -3.703 1.00 94.75 82 VAL A O 1
ATOM 655 N N . SER A 1 83 ? 10.784 -2.746 -3.983 1.00 94.62 83 SER A N 1
ATOM 656 C CA . SER A 1 83 ? 11.144 -2.467 -2.595 1.00 94.62 83 SER A CA 1
ATOM 657 C C . SER A 1 83 ? 10.384 -1.260 -2.074 1.00 94.62 83 SER A C 1
ATOM 659 O O . SER A 1 83 ? 10.140 -0.294 -2.794 1.00 94.62 83 SER A O 1
ATOM 661 N N . GLN A 1 84 ? 10.015 -1.314 -0.803 1.00 93.69 84 GLN A N 1
ATOM 662 C CA . GLN A 1 84 ? 9.330 -0.231 -0.113 1.00 93.69 84 GLN A CA 1
ATOM 663 C C . GLN A 1 84 ? 10.164 0.173 1.097 1.00 93.69 84 GLN A C 1
ATOM 665 O O . GLN A 1 84 ? 10.569 -0.679 1.892 1.00 93.69 84 GLN A O 1
ATOM 670 N N . ALA A 1 85 ? 10.445 1.468 1.225 1.00 85.88 85 ALA A N 1
ATOM 671 C CA . ALA A 1 85 ? 11.123 1.991 2.401 1.00 85.88 85 ALA A CA 1
ATOM 672 C C . ALA A 1 85 ? 10.157 2.019 3.596 1.00 85.88 85 ALA A C 1
ATOM 674 O O . ALA A 1 85 ? 8.950 2.193 3.440 1.00 85.88 85 ALA A O 1
ATOM 675 N N . GLY A 1 86 ? 10.692 1.818 4.797 1.00 83.81 86 GLY A N 1
ATOM 676 C CA . GLY A 1 86 ? 9.944 1.973 6.041 1.00 83.81 86 GLY A CA 1
ATOM 677 C C . GLY A 1 86 ? 10.299 3.283 6.732 1.00 83.81 86 GLY A C 1
ATOM 678 O O . GLY A 1 86 ? 11.393 3.808 6.543 1.00 83.81 86 GLY A O 1
ATOM 679 N N . GLY A 1 87 ? 9.393 3.771 7.575 1.00 82.06 87 GLY A N 1
ATOM 680 C CA . GLY A 1 87 ? 9.608 4.970 8.383 1.00 82.06 87 GLY A CA 1
ATOM 681 C C . GLY A 1 87 ? 8.316 5.756 8.509 1.00 82.06 87 GLY A C 1
ATOM 682 O O . GLY A 1 87 ? 7.484 5.450 9.361 1.00 82.06 87 GLY A O 1
ATOM 683 N N . THR A 1 88 ? 8.140 6.723 7.619 1.00 83.31 88 THR A N 1
ATOM 684 C CA . THR A 1 88 ? 6.980 7.616 7.560 1.00 83.31 88 THR A CA 1
ATOM 685 C C . THR A 1 88 ? 5.890 7.087 6.627 1.00 83.31 88 THR A C 1
ATOM 687 O O . THR A 1 88 ? 6.137 6.225 5.785 1.00 83.31 88 THR A O 1
ATOM 690 N N . LEU A 1 89 ? 4.674 7.639 6.721 1.00 78.81 89 LEU A N 1
ATOM 691 C CA . LEU A 1 89 ? 3.595 7.361 5.760 1.00 78.81 89 LEU A CA 1
ATOM 692 C C . LEU A 1 89 ? 4.032 7.642 4.311 1.00 78.81 89 LEU A C 1
ATOM 694 O O . LEU A 1 89 ? 3.731 6.852 3.422 1.00 78.81 89 LEU A O 1
ATOM 698 N N . ALA A 1 90 ? 4.796 8.716 4.090 1.00 81.62 90 ALA A N 1
ATOM 699 C CA . ALA A 1 90 ? 5.326 9.050 2.772 1.00 81.62 90 ALA A CA 1
ATOM 700 C C . ALA A 1 90 ? 6.285 7.970 2.242 1.00 81.62 90 ALA A C 1
ATOM 702 O O . ALA A 1 90 ? 6.271 7.683 1.048 1.00 81.62 90 ALA A O 1
ATOM 703 N N . ASP A 1 91 ? 7.069 7.325 3.109 1.00 86.62 91 ASP A N 1
ATOM 704 C CA . ASP A 1 91 ? 7.938 6.213 2.705 1.00 86.62 91 ASP A CA 1
ATOM 705 C C . ASP A 1 91 ? 7.112 4.996 2.265 1.00 86.62 91 ASP A C 1
ATOM 707 O O 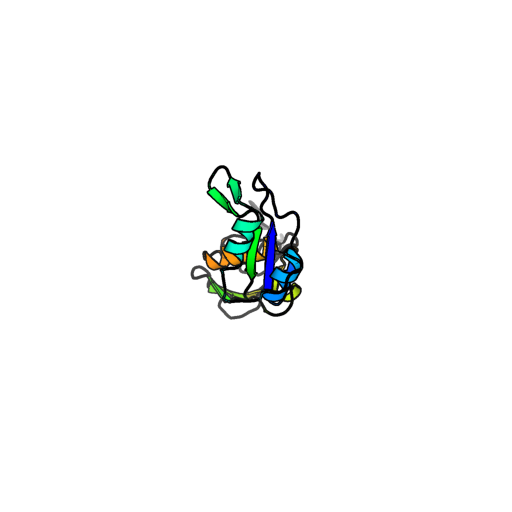. ASP A 1 91 ? 7.387 4.406 1.220 1.00 86.62 91 ASP A O 1
ATOM 711 N N . TYR A 1 92 ? 6.034 4.680 2.993 1.00 87.06 92 TYR A N 1
ATOM 712 C CA . TYR A 1 92 ? 5.121 3.588 2.631 1.00 87.06 92 TYR A CA 1
ATOM 713 C C . TYR A 1 92 ? 4.339 3.853 1.333 1.00 87.06 92 TYR A C 1
ATOM 715 O O . TYR A 1 92 ? 3.973 2.906 0.640 1.00 87.06 92 TYR A O 1
ATOM 723 N N . SER A 1 93 ? 4.112 5.110 0.952 1.00 87.94 93 SER A N 1
ATOM 724 C CA . SER A 1 93 ? 3.479 5.460 -0.329 1.00 87.94 93 SER A CA 1
ATOM 725 C C . SER A 1 93 ? 4.353 5.189 -1.557 1.00 87.94 93 SER A C 1
ATOM 727 O O . SER A 1 93 ? 3.840 5.215 -2.676 1.00 87.94 93 SER A O 1
ATOM 729 N N . ASN A 1 94 ? 5.655 4.947 -1.379 1.00 90.44 94 ASN A N 1
ATOM 730 C CA . ASN A 1 94 ? 6.623 4.846 -2.466 1.00 90.44 94 ASN A CA 1
ATOM 731 C C . ASN A 1 94 ? 7.169 3.420 -2.611 1.00 90.44 94 ASN A C 1
ATOM 733 O O . ASN A 1 94 ? 7.941 2.950 -1.775 1.00 90.44 94 ASN A O 1
ATOM 737 N N . PH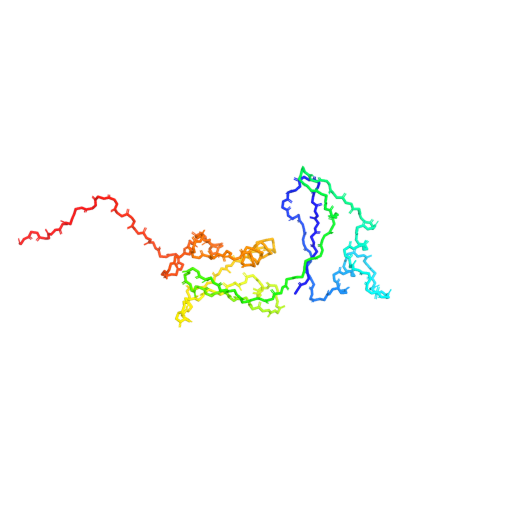E A 1 95 ? 6.860 2.761 -3.731 1.00 92.75 95 PHE A N 1
ATOM 738 C CA . PHE A 1 95 ? 7.451 1.463 -4.067 1.00 92.75 95 PHE A CA 1
ATOM 739 C C . PHE A 1 95 ? 8.450 1.635 -5.207 1.00 92.75 95 PHE A C 1
ATOM 741 O O . PHE A 1 95 ? 8.083 1.944 -6.339 1.00 92.75 95 PHE A O 1
ATOM 748 N N . THR A 1 96 ? 9.731 1.441 -4.915 1.00 93.62 96 THR A N 1
ATOM 749 C CA . THR A 1 96 ? 10.793 1.489 -5.921 1.00 93.62 96 THR A CA 1
ATOM 750 C C . THR A 1 96 ? 10.782 0.205 -6.736 1.00 93.62 96 THR A C 1
ATOM 752 O O . THR A 1 96 ? 10.805 -0.887 -6.175 1.00 93.62 96 THR A O 1
ATOM 755 N N . VAL A 1 97 ? 10.782 0.339 -8.060 1.00 93.12 97 VAL A N 1
ATOM 756 C CA . VAL A 1 97 ? 10.814 -0.784 -9.000 1.00 93.12 97 VAL A CA 1
ATOM 757 C C . VAL A 1 97 ? 12.169 -0.816 -9.698 1.00 93.12 97 VAL A C 1
ATOM 759 O O . VAL A 1 97 ? 12.605 0.185 -10.274 1.00 93.12 97 VAL A O 1
ATOM 762 N N . THR A 1 98 ? 12.830 -1.969 -9.647 1.00 93.19 98 THR A N 1
ATOM 763 C CA . THR A 1 98 ? 14.128 -2.237 -10.276 1.00 93.19 98 THR A CA 1
ATOM 764 C C . THR A 1 98 ? 14.039 -3.447 -11.203 1.00 93.19 98 THR A C 1
ATOM 766 O O . THR A 1 98 ? 13.316 -4.402 -10.901 1.00 93.19 98 THR A O 1
ATOM 769 N N . ASN A 1 99 ? 14.789 -3.432 -12.306 1.00 90.12 99 ASN A N 1
ATOM 770 C CA . ASN A 1 99 ? 14.915 -4.589 -13.197 1.00 90.12 99 ASN A CA 1
ATOM 771 C C . ASN A 1 99 ? 15.767 -5.709 -12.562 1.00 90.12 99 ASN A C 1
ATOM 773 O O . ASN A 1 99 ? 16.303 -5.554 -11.461 1.00 90.12 99 ASN A O 1
ATOM 777 N N . GLY A 1 100 ? 15.881 -6.843 -13.262 1.00 84.88 100 GLY A N 1
ATOM 778 C CA . GLY A 1 100 ? 16.689 -7.984 -12.815 1.00 84.88 100 GLY A CA 1
ATOM 779 C C . GLY A 1 100 ? 18.192 -7.692 -12.724 1.00 84.88 100 GLY A C 1
ATOM 780 O O . GLY A 1 100 ? 18.890 -8.359 -11.964 1.00 84.88 100 GLY A O 1
ATOM 781 N N . ASP A 1 101 ? 18.668 -6.666 -13.432 1.00 87.12 101 ASP A N 1
ATOM 782 C CA . ASP A 1 101 ? 20.065 -6.214 -13.420 1.00 87.12 101 ASP A CA 1
ATOM 783 C C . ASP A 1 101 ? 20.359 -5.224 -12.273 1.00 87.12 101 ASP A C 1
ATOM 785 O O . ASP A 1 101 ? 21.514 -4.906 -11.994 1.00 87.12 101 ASP A O 1
ATOM 789 N N . GLY A 1 102 ? 19.321 -4.767 -11.562 1.00 86.88 102 GLY A N 1
ATOM 790 C CA . GLY A 1 102 ? 19.416 -3.828 -10.443 1.00 86.88 102 GLY A CA 1
ATOM 791 C C . GLY A 1 102 ? 19.217 -2.354 -10.813 1.00 86.88 102 GLY A C 1
ATOM 792 O O . GLY A 1 102 ? 19.257 -1.502 -9.922 1.00 86.88 102 GLY A O 1
ATOM 793 N N . ASP A 1 103 ? 18.945 -2.031 -12.078 1.00 88.44 103 ASP A N 1
ATOM 794 C CA . ASP A 1 103 ? 18.664 -0.663 -12.508 1.00 88.44 103 ASP A CA 1
ATOM 795 C C . ASP A 1 103 ? 17.284 -0.209 -12.034 1.00 88.44 103 ASP A C 1
ATOM 797 O O . ASP A 1 103 ? 16.276 -0.910 -12.179 1.00 88.44 103 ASP A O 1
ATOM 801 N N . LYS A 1 104 ? 17.214 1.019 -11.511 1.00 90.25 104 LYS A N 1
ATOM 802 C CA . LYS A 1 104 ? 15.947 1.645 -11.129 1.00 90.25 104 LYS A CA 1
ATOM 803 C C . LYS A 1 104 ? 15.126 1.980 -12.372 1.00 90.25 104 LYS A C 1
ATOM 805 O O . LYS A 1 104 ? 15.499 2.840 -13.162 1.00 90.25 104 LYS A O 1
ATOM 810 N N . MET A 1 105 ? 13.957 1.358 -12.475 1.00 88.31 105 MET A N 1
ATOM 811 C CA . MET A 1 105 ? 12.977 1.617 -13.530 1.00 88.31 105 MET A CA 1
ATOM 812 C C . MET A 1 105 ? 12.074 2.797 -13.179 1.00 88.31 105 MET A C 1
ATOM 814 O O . MET A 1 105 ? 11.694 3.562 -14.059 1.00 88.31 105 MET A O 1
ATOM 818 N N . GLY A 1 106 ? 11.759 2.959 -11.889 1.00 88.31 106 GLY A N 1
ATOM 819 C CA . GLY A 1 106 ? 11.093 4.134 -11.322 1.00 88.31 106 GLY A CA 1
ATOM 820 C C . GLY A 1 106 ? 10.385 3.816 -10.010 1.00 88.31 106 GLY A C 1
ATOM 821 O O . GLY A 1 106 ? 10.871 2.982 -9.245 1.00 88.31 106 GLY A O 1
ATOM 822 N N . THR A 1 107 ? 9.267 4.489 -9.744 1.00 89.62 107 THR A N 1
ATOM 823 C CA . THR A 1 107 ? 8.545 4.398 -8.469 1.00 89.62 107 THR A CA 1
ATOM 824 C C . THR A 1 107 ? 7.038 4.322 -8.718 1.00 89.62 107 THR A C 1
ATOM 826 O O . THR A 1 107 ? 6.512 5.142 -9.459 1.00 89.62 107 THR A O 1
ATOM 829 N N . LEU A 1 108 ? 6.351 3.375 -8.077 1.00 87.75 108 LEU A N 1
ATOM 830 C CA . LEU A 1 108 ? 4.894 3.389 -7.928 1.00 87.75 108 LEU A CA 1
ATOM 831 C C . LEU A 1 108 ? 4.530 4.319 -6.773 1.00 87.75 108 LEU A C 1
ATOM 833 O O . LEU A 1 108 ? 4.962 4.070 -5.640 1.00 87.75 108 LEU A O 1
ATOM 837 N N . PHE A 1 109 ? 3.719 5.338 -7.042 1.00 85.38 109 PHE A N 1
ATOM 838 C CA . PHE A 1 109 ? 3.212 6.233 -6.014 1.00 85.38 109 PHE A CA 1
ATOM 839 C C . PHE A 1 109 ? 1.763 5.895 -5.669 1.00 85.38 109 PHE A C 1
ATOM 841 O O . PHE A 1 109 ? 0.880 5.905 -6.526 1.00 85.38 109 PHE A O 1
ATOM 848 N N . LYS A 1 110 ? 1.504 5.592 -4.396 1.00 84.75 110 LYS A N 1
ATOM 849 C CA . LYS A 1 110 ? 0.153 5.335 -3.888 1.00 84.75 110 LYS A CA 1
ATOM 850 C C . LYS A 1 110 ? -0.292 6.487 -2.993 1.00 84.75 110 LYS A C 1
ATOM 852 O O . LYS A 1 110 ? 0.291 6.728 -1.934 1.00 84.75 110 LYS A O 1
ATOM 857 N N . GLN A 1 111 ? -1.307 7.219 -3.460 1.00 76.44 111 GLN A N 1
ATOM 858 C CA . GLN A 1 111 ? -1.726 8.497 -2.874 1.00 76.44 111 GLN A CA 1
ATOM 859 C C . GLN A 1 111 ? -2.481 8.330 -1.554 1.00 76.44 111 GLN A C 1
ATOM 861 O O . GLN A 1 111 ? -2.417 9.206 -0.695 1.00 76.44 111 GLN A O 1
ATOM 866 N N . ASN A 1 112 ? -3.198 7.219 -1.391 1.00 80.31 112 ASN A N 1
ATOM 867 C CA . ASN A 1 112 ? -3.969 6.930 -0.190 1.00 80.31 112 ASN A CA 1
ATOM 868 C C . ASN A 1 112 ? -3.550 5.582 0.417 1.00 80.31 112 ASN A C 1
ATOM 870 O O . ASN A 1 112 ? -2.947 4.730 -0.235 1.00 80.31 112 ASN A O 1
ATOM 874 N N . ILE A 1 113 ? -3.881 5.387 1.693 1.00 81.38 113 ILE A N 1
ATOM 875 C CA . ILE A 1 113 ? -3.507 4.176 2.429 1.00 81.38 113 ILE A CA 1
ATOM 876 C C . ILE A 1 113 ? -4.124 2.907 1.827 1.00 81.38 113 ILE A C 1
ATOM 878 O O . ILE A 1 113 ? -3.516 1.839 1.880 1.00 81.38 113 ILE A O 1
ATOM 882 N N . ASN A 1 114 ? -5.297 3.016 1.216 1.00 79.38 114 ASN A N 1
ATOM 883 C CA . ASN A 1 114 ? -6.016 1.888 0.632 1.00 79.38 114 ASN A CA 1
ATOM 884 C C . ASN A 1 114 ? -5.234 1.315 -0.542 1.00 79.38 114 ASN A C 1
ATOM 886 O O . ASN A 1 114 ? -5.054 0.101 -0.641 1.00 79.38 114 ASN A O 1
ATOM 890 N N . ASP A 1 115 ? -4.705 2.203 -1.377 1.00 84.81 115 ASP A N 1
ATOM 891 C CA . ASP A 1 115 ? -3.850 1.870 -2.500 1.00 84.81 115 ASP A CA 1
ATOM 892 C C . ASP A 1 115 ? -2.534 1.253 -2.024 1.00 84.81 115 ASP A C 1
ATOM 894 O O . ASP A 1 115 ? -2.055 0.305 -2.642 1.00 84.81 115 ASP A O 1
ATOM 898 N N . ILE A 1 116 ? -1.964 1.746 -0.913 1.00 87.81 116 ILE A N 1
ATOM 899 C CA . ILE A 1 116 ? -0.754 1.168 -0.306 1.00 87.81 116 ILE A CA 1
ATOM 900 C C . ILE A 1 116 ? -1.031 -0.269 0.141 1.00 87.81 116 ILE A C 1
ATOM 902 O O . ILE A 1 116 ? -0.322 -1.183 -0.266 1.00 87.81 116 ILE A O 1
ATOM 906 N N . VAL A 1 117 ? -2.075 -0.480 0.950 1.00 85.62 117 VAL A N 1
ATOM 907 C CA . VAL A 1 117 ? -2.436 -1.805 1.480 1.00 85.62 117 VAL A CA 1
ATOM 908 C C . VAL A 1 117 ? -2.773 -2.772 0.348 1.00 85.62 117 VAL A C 1
ATOM 910 O O . VAL A 1 117 ? -2.338 -3.922 0.371 1.00 85.62 117 VAL A O 1
ATOM 913 N N . THR A 1 118 ? -3.515 -2.308 -0.657 1.00 86.31 118 THR A N 1
ATOM 914 C CA . THR A 1 118 ? -3.886 -3.120 -1.821 1.00 86.31 118 THR A CA 1
ATOM 915 C C . THR A 1 118 ? -2.659 -3.489 -2.645 1.00 86.31 118 THR A C 1
ATOM 917 O O . THR A 1 118 ? -2.497 -4.655 -2.993 1.00 86.31 118 THR A O 1
ATOM 920 N N . ALA A 1 119 ? -1.757 -2.539 -2.910 1.00 90.31 119 ALA A N 1
ATOM 921 C CA . ALA A 1 119 ? -0.516 -2.808 -3.630 1.00 90.31 119 ALA A CA 1
ATOM 922 C C . ALA A 1 119 ? 0.379 -3.798 -2.874 1.00 90.31 119 ALA A C 1
ATOM 924 O O . ALA A 1 119 ? 0.859 -4.752 -3.478 1.00 90.31 119 ALA A O 1
ATOM 925 N N . THR A 1 120 ? 0.558 -3.619 -1.560 1.00 90.12 120 THR A N 1
ATOM 926 C CA . THR A 1 120 ? 1.303 -4.562 -0.713 1.00 90.12 120 THR A CA 1
ATOM 927 C C . THR A 1 120 ? 0.701 -5.963 -0.788 1.00 90.12 120 THR A C 1
ATOM 929 O O . THR A 1 120 ? 1.429 -6.911 -1.060 1.00 90.12 120 THR A O 1
ATOM 932 N N . LYS A 1 121 ? -0.625 -6.093 -0.651 1.00 88.44 121 LYS A N 1
ATOM 933 C CA . LYS A 1 121 ? -1.305 -7.390 -0.750 1.00 88.44 121 LYS A CA 1
ATOM 934 C C . LYS A 1 121 ? -1.111 -8.043 -2.120 1.00 88.44 121 LYS A C 1
ATOM 936 O O . LYS A 1 121 ? -0.779 -9.218 -2.193 1.00 88.44 121 LYS A O 1
ATOM 941 N N . LEU A 1 122 ? -1.273 -7.283 -3.203 1.00 91.75 122 LEU A N 1
ATOM 942 C CA . LEU A 1 122 ? -1.049 -7.795 -4.556 1.00 91.75 122 LEU A CA 1
ATOM 943 C C . LEU A 1 122 ? 0.393 -8.276 -4.749 1.00 91.75 122 LEU A C 1
ATOM 945 O O . LEU A 1 122 ? 0.605 -9.297 -5.393 1.00 91.75 122 LEU A O 1
ATOM 949 N N . LEU A 1 123 ? 1.378 -7.563 -4.197 1.00 93.88 123 LEU A N 1
ATOM 950 C CA . LEU A 1 123 ? 2.783 -7.971 -4.243 1.00 93.88 123 LEU A CA 1
ATOM 951 C C . LEU A 1 123 ? 3.043 -9.239 -3.412 1.00 93.88 123 LEU A C 1
ATOM 953 O O . LEU A 1 123 ? 3.770 -10.119 -3.874 1.00 93.88 123 LEU A O 1
ATOM 957 N N . ASP A 1 124 ? 2.436 -9.359 -2.227 1.00 91.56 124 ASP A N 1
ATOM 958 C CA . ASP A 1 124 ? 2.505 -10.562 -1.383 1.00 91.56 124 ASP A CA 1
ATOM 959 C C . ASP A 1 124 ? 1.892 -11.788 -2.084 1.00 91.56 124 ASP A C 1
ATOM 961 O O . ASP A 1 124 ? 2.445 -12.886 -2.010 1.00 91.56 124 ASP A O 1
ATOM 965 N N . ASP A 1 125 ? 0.814 -11.584 -2.845 1.00 92.69 125 ASP A N 1
ATOM 966 C CA . ASP A 1 125 ? 0.153 -12.610 -3.663 1.00 92.69 125 ASP A CA 1
ATOM 967 C C . ASP A 1 125 ? 0.925 -12.935 -4.968 1.00 92.69 125 ASP A C 1
ATOM 969 O O . ASP A 1 125 ? 0.490 -13.752 -5.785 1.00 92.69 125 ASP A O 1
ATOM 973 N N . GLY A 1 126 ? 2.096 -12.321 -5.180 1.00 93.25 126 GLY A N 1
ATOM 974 C CA . GLY A 1 126 ? 2.978 -12.570 -6.325 1.00 93.25 126 GLY A CA 1
ATOM 975 C C . GLY A 1 126 ? 2.687 -11.723 -7.568 1.00 93.25 126 GLY A C 1
ATOM 976 O O . GLY A 1 126 ? 3.223 -12.010 -8.645 1.00 93.25 126 GLY A O 1
ATOM 977 N N . GLY A 1 127 ? 1.858 -10.689 -7.433 1.00 93.62 127 GLY A N 1
ATOM 978 C CA . GLY A 1 127 ? 1.615 -9.677 -8.456 1.00 93.62 127 GLY A CA 1
ATOM 979 C C . GLY A 1 127 ? 2.888 -8.923 -8.842 1.00 93.62 127 GLY A C 1
ATOM 980 O O . GLY A 1 127 ? 3.854 -8.824 -8.080 1.00 93.62 127 GLY A O 1
ATOM 981 N N . CYS A 1 128 ? 2.914 -8.399 -10.063 1.00 93.12 128 CYS A N 1
ATOM 982 C CA . CYS A 1 128 ? 4.075 -7.721 -10.618 1.00 93.12 128 CYS A CA 1
ATOM 983 C C . CYS A 1 128 ? 3.665 -6.473 -11.406 1.00 93.12 128 CYS A C 1
ATOM 985 O O . CYS A 1 128 ? 2.947 -6.602 -12.397 1.00 93.12 128 CYS A O 1
ATOM 987 N N . PRO A 1 129 ? 4.226 -5.291 -11.082 1.00 91.56 129 PRO A N 1
ATOM 988 C CA . PRO A 1 129 ? 3.865 -4.048 -11.759 1.00 91.56 129 PRO A CA 1
ATOM 989 C C . PRO A 1 129 ? 4.056 -4.089 -13.277 1.00 91.56 129 PRO A C 1
ATOM 991 O O . PRO A 1 129 ? 3.270 -3.502 -14.008 1.00 91.56 129 PRO A O 1
ATOM 994 N N . VAL A 1 130 ? 5.080 -4.803 -13.754 1.00 90.31 130 VAL A N 1
ATOM 995 C CA . VAL A 1 130 ? 5.373 -4.932 -15.187 1.00 90.31 130 VAL A CA 1
ATOM 996 C C . VAL A 1 130 ? 4.508 -6.003 -15.849 1.00 90.31 130 VAL A C 1
ATOM 998 O O . VAL A 1 130 ? 3.936 -5.745 -16.901 1.00 90.31 130 VAL A O 1
ATOM 1001 N N . CYS A 1 131 ? 4.407 -7.206 -15.267 1.00 89.81 131 CYS A N 1
ATOM 1002 C CA . CYS A 1 131 ? 3.636 -8.293 -15.890 1.00 89.81 131 CYS A CA 1
ATOM 1003 C C . CYS A 1 131 ? 2.140 -7.978 -15.945 1.00 89.81 131 CYS A C 1
ATOM 1005 O O . CYS A 1 131 ? 1.469 -8.368 -16.896 1.00 89.81 131 CYS A O 1
ATOM 1007 N N . ASP A 1 132 ? 1.646 -7.285 -14.921 1.00 90.12 132 ASP A N 1
ATOM 1008 C CA . ASP A 1 132 ? 0.228 -7.001 -14.744 1.00 90.12 132 ASP A CA 1
ATOM 1009 C C . ASP A 1 132 ? -0.132 -5.573 -15.200 1.00 90.12 132 ASP A C 1
ATOM 1011 O O . ASP A 1 132 ? -1.278 -5.156 -15.061 1.00 90.12 132 ASP A O 1
ATOM 1015 N N . GLY A 1 133 ? 0.835 -4.818 -15.746 1.00 87.56 133 GLY A N 1
ATOM 1016 C CA . GLY A 1 133 ? 0.614 -3.506 -16.361 1.00 87.56 133 GLY A CA 1
ATOM 1017 C C . GLY A 1 133 ? 0.092 -2.439 -15.398 1.00 87.56 133 GLY A C 1
ATOM 1018 O O . GLY A 1 133 ? -0.848 -1.718 -15.726 1.00 87.56 133 GLY A O 1
ATOM 1019 N N . TRP A 1 134 ? 0.667 -2.347 -14.199 1.00 89.81 134 TRP A N 1
ATOM 1020 C CA . TRP A 1 134 ? 0.233 -1.379 -13.192 1.00 89.81 134 TRP A CA 1
ATOM 1021 C C . TRP A 1 134 ? 0.598 0.051 -13.583 1.00 89.81 134 TRP A C 1
ATOM 1023 O O . TRP A 1 134 ? 1.588 0.296 -14.268 1.00 89.81 134 TRP A O 1
ATOM 1033 N N . ASP A 1 135 ? -0.191 0.989 -13.075 1.00 87.00 135 ASP A N 1
ATOM 1034 C CA . ASP A 1 135 ? 0.003 2.431 -13.192 1.00 87.00 135 ASP A CA 1
ATOM 1035 C C . ASP A 1 135 ? 0.811 3.012 -12.009 1.00 87.00 135 ASP A C 1
ATOM 1037 O O . ASP A 1 135 ? 0.692 2.532 -10.872 1.00 87.00 135 ASP A O 1
ATOM 1041 N N . ASP A 1 136 ? 1.610 4.056 -12.265 1.00 82.25 136 ASP A N 1
ATOM 1042 C CA . ASP A 1 136 ? 2.444 4.759 -11.272 1.00 82.25 136 ASP A CA 1
ATOM 1043 C C . ASP A 1 136 ? 1.686 5.695 -10.319 1.00 82.25 136 ASP A C 1
ATOM 1045 O O . ASP A 1 136 ? 2.312 6.292 -9.444 1.00 82.25 136 ASP A O 1
ATOM 1049 N N . GLY A 1 137 ? 0.366 5.819 -10.451 1.00 75.00 137 GLY A N 1
ATOM 1050 C CA . GLY A 1 137 ? -0.461 6.802 -9.754 1.00 75.00 137 GLY A CA 1
ATOM 1051 C C . GLY A 1 137 ? -0.594 8.134 -10.503 1.00 75.00 137 GLY A C 1
ATOM 1052 O O . GLY A 1 137 ? -1.253 9.047 -9.999 1.00 75.00 137 GLY A O 1
ATOM 1053 N N . HIS A 1 138 ? 0.018 8.261 -11.686 1.00 78.44 138 HIS A N 1
ATOM 1054 C CA . HIS A 1 138 ? -0.008 9.452 -12.540 1.00 78.44 138 HIS A CA 1
ATOM 1055 C C . HIS A 1 138 ? -0.511 9.176 -13.967 1.00 78.44 138 HIS A C 1
ATOM 1057 O O . HIS A 1 138 ? -0.495 10.081 -14.803 1.00 78.44 138 HIS A O 1
ATOM 1063 N N . GLY A 1 139 ? -0.992 7.967 -14.256 1.00 77.88 139 GLY A N 1
ATOM 1064 C CA . GLY A 1 139 ? -1.470 7.556 -15.576 1.00 77.88 139 GLY A CA 1
ATOM 1065 C C . GLY A 1 139 ? -0.409 6.864 -16.440 1.00 77.88 139 GLY A C 1
ATOM 1066 O O . GLY A 1 139 ? -0.689 6.577 -17.607 1.00 77.88 139 GLY A O 1
ATOM 1067 N N . ASN A 1 140 ? 0.799 6.604 -15.922 1.00 81.25 140 ASN A N 1
ATOM 1068 C CA . ASN A 1 140 ? 1.847 5.916 -16.667 1.00 81.25 140 ASN A CA 1
ATOM 1069 C C . ASN A 1 140 ? 1.870 4.422 -16.342 1.00 81.25 140 ASN A C 1
ATOM 1071 O O . ASN A 1 140 ? 2.205 4.009 -15.233 1.00 81.25 140 ASN A O 1
ATOM 1075 N N . ILE A 1 141 ? 1.618 3.597 -17.358 1.00 86.00 141 ILE A N 1
ATOM 1076 C CA . ILE A 1 141 ? 1.719 2.139 -17.250 1.00 86.00 141 ILE A CA 1
ATOM 1077 C C . ILE A 1 141 ? 3.194 1.715 -17.173 1.00 86.00 141 ILE A C 1
ATOM 1079 O O . ILE A 1 141 ? 4.055 2.233 -17.895 1.00 86.00 141 ILE A O 1
ATOM 1083 N N . CYS A 1 142 ? 3.485 0.754 -16.298 1.00 82.56 142 CYS A N 1
ATOM 1084 C CA . CYS A 1 142 ? 4.796 0.136 -16.173 1.00 82.56 142 CYS A CA 1
ATOM 1085 C C . CYS A 1 142 ? 5.086 -0.780 -17.367 1.00 82.56 142 CYS A C 1
ATOM 1087 O O . CYS A 1 142 ? 4.298 -1.668 -17.687 1.00 82.56 142 CYS A O 1
ATOM 1089 N N . SER A 1 143 ? 6.257 -0.621 -17.979 1.00 83.12 143 SER A N 1
ATOM 1090 C CA . SER A 1 143 ? 6.762 -1.510 -19.031 1.00 83.12 143 SER A CA 1
ATOM 1091 C C . SER A 1 143 ? 8.144 -2.054 -18.652 1.00 83.12 143 SER A C 1
ATOM 1093 O O . SER A 1 143 ? 8.801 -1.483 -17.776 1.00 83.12 143 SER A O 1
ATOM 1095 N N . PRO A 1 144 ? 8.667 -3.084 -19.346 1.00 79.38 144 PRO A N 1
ATOM 1096 C CA . PRO A 1 144 ? 10.057 -3.521 -19.183 1.00 79.38 144 PRO A CA 1
ATOM 1097 C C . PRO A 1 144 ? 11.097 -2.408 -19.406 1.00 79.38 144 PRO A C 1
ATOM 1099 O O . PRO A 1 144 ? 12.222 -2.516 -18.931 1.00 79.38 144 PRO A O 1
ATOM 1102 N N . ASN A 1 145 ? 10.723 -1.324 -20.095 1.00 77.19 145 ASN A N 1
ATOM 1103 C CA . ASN A 1 145 ? 11.586 -0.176 -20.376 1.00 77.19 145 ASN A CA 1
ATOM 1104 C C . ASN A 1 145 ? 11.429 0.977 -19.365 1.00 77.19 145 ASN A C 1
ATOM 1106 O O . ASN A 1 145 ? 11.972 2.065 -19.586 1.00 77.19 145 ASN A O 1
ATOM 1110 N N . GLY A 1 146 ? 10.674 0.760 -18.285 1.00 75.62 146 GLY A N 1
ATOM 1111 C CA . GLY A 1 146 ? 10.334 1.766 -17.282 1.00 75.62 146 GLY A CA 1
ATOM 1112 C C . GLY A 1 146 ? 8.934 2.351 -17.464 1.00 75.62 146 GLY A C 1
ATOM 1113 O O . GLY A 1 146 ? 8.094 1.806 -18.185 1.00 75.62 146 GLY A O 1
ATOM 1114 N N . TRP A 1 147 ? 8.682 3.459 -16.774 1.00 79.38 147 TRP A N 1
ATOM 1115 C CA . TRP A 1 147 ? 7.386 4.141 -16.751 1.00 79.38 147 TRP A CA 1
ATOM 1116 C C . TRP A 1 147 ? 7.222 5.092 -17.931 1.00 79.38 147 TRP A C 1
ATOM 1118 O O . TRP A 1 147 ? 8.171 5.778 -18.314 1.00 79.38 147 TRP A O 1
ATOM 1128 N N . GLY A 1 148 ? 6.008 5.165 -18.480 1.00 60.38 148 GLY A N 1
ATOM 1129 C CA . GLY A 1 148 ? 5.581 6.309 -19.293 1.00 60.38 148 GLY A CA 1
ATOM 1130 C C . GLY A 1 148 ? 6.340 6.510 -20.605 1.00 60.38 148 GLY A C 1
ATOM 1131 O O . GLY A 1 148 ? 6.266 7.590 -21.190 1.00 60.38 148 GLY A O 1
ATOM 1132 N N . ARG A 1 149 ? 7.065 5.502 -21.113 1.00 54.59 149 ARG A N 1
ATOM 1133 C CA . ARG A 1 149 ? 7.532 5.576 -22.500 1.00 54.59 149 ARG A CA 1
ATOM 1134 C C . ARG A 1 149 ? 6.314 5.425 -23.410 1.00 54.59 149 ARG A C 1
ATOM 1136 O O . ARG A 1 149 ? 5.627 4.411 -23.304 1.00 54.59 149 ARG A O 1
ATOM 1143 N N . PRO A 1 150 ? 6.037 6.385 -24.309 1.00 44.50 150 PRO A N 1
ATOM 1144 C CA . PRO A 1 150 ? 5.012 6.192 -25.317 1.00 44.50 150 PRO A CA 1
ATOM 1145 C C . PRO A 1 150 ? 5.432 5.028 -26.220 1.00 44.50 150 PRO A C 1
ATOM 1147 O O . PRO A 1 150 ? 6.343 5.149 -27.040 1.00 44.50 150 PRO A O 1
ATOM 1150 N N . GLU A 1 151 ? 4.779 3.881 -26.060 1.00 45.25 151 GLU A N 1
ATOM 1151 C CA . GLU A 1 151 ? 4.835 2.811 -27.046 1.00 45.25 151 GLU A CA 1
ATOM 1152 C C . GLU A 1 151 ? 3.924 3.211 -28.209 1.00 45.25 151 GLU A C 1
ATOM 1154 O O . GLU A 1 151 ? 2.696 3.143 -28.143 1.00 45.25 151 GLU A O 1
ATOM 1159 N N . PHE A 1 152 ? 4.530 3.702 -29.290 1.00 49.72 152 PHE A N 1
ATOM 1160 C CA . PHE A 1 152 ? 3.796 3.990 -30.514 1.00 49.72 152 PHE A CA 1
ATOM 1161 C C . PHE A 1 152 ? 3.516 2.682 -31.261 1.00 49.72 152 PHE A C 1
ATOM 1163 O O . PHE A 1 152 ? 4.365 2.161 -31.986 1.00 49.72 152 PHE A O 1
ATOM 1170 N N . PHE A 1 153 ? 2.302 2.158 -31.119 1.00 46.41 153 PHE A N 1
ATOM 1171 C CA . PHE A 1 153 ? 1.826 1.040 -31.929 1.00 46.41 153 PHE A CA 1
ATOM 1172 C C . PHE A 1 153 ? 1.397 1.538 -33.314 1.00 46.41 153 PHE A C 1
ATOM 1174 O O . PHE A 1 153 ? 0.241 1.894 -33.541 1.00 46.41 153 PHE A O 1
ATOM 1181 N N . PHE A 1 154 ? 2.317 1.550 -34.280 1.00 48.22 154 PHE A N 1
ATOM 1182 C CA . PHE A 1 154 ? 1.953 1.802 -35.675 1.00 48.22 154 PHE A CA 1
ATOM 1183 C C . PHE A 1 154 ? 1.478 0.507 -36.345 1.00 48.22 154 PHE A C 1
ATOM 1185 O O . PHE A 1 154 ? 2.266 -0.248 -36.915 1.00 48.22 154 PHE A O 1
ATOM 1192 N N . ARG A 1 155 ? 0.167 0.241 -36.321 1.00 36.38 155 ARG A N 1
ATOM 1193 C CA . ARG A 1 155 ? -0.429 -0.802 -37.169 1.00 36.38 155 ARG A CA 1
ATOM 1194 C C . ARG A 1 155 ? -0.448 -0.286 -38.618 1.00 36.38 155 ARG A C 1
ATOM 1196 O O . ARG A 1 155 ? -1.112 0.704 -38.898 1.00 36.38 155 ARG A O 1
ATOM 1203 N N . ASN A 1 156 ? 0.264 -0.958 -39.529 1.00 47.97 156 ASN A N 1
ATOM 1204 C CA . ASN A 1 156 ? 0.329 -0.666 -40.977 1.00 47.97 156 ASN A CA 1
ATOM 1205 C C . ASN A 1 156 ? 1.130 0.583 -41.418 1.00 47.97 156 ASN A C 1
ATOM 1207 O O . ASN A 1 156 ? 0.711 1.284 -42.340 1.00 47.97 156 ASN A O 1
ATOM 1211 N N . TYR A 1 157 ? 2.302 0.866 -40.840 1.00 54.22 157 TYR A N 1
ATOM 1212 C CA . TYR A 1 157 ? 3.185 1.895 -41.412 1.00 54.22 157 TYR A CA 1
ATOM 1213 C C . TYR A 1 157 ? 4.007 1.354 -42.597 1.00 54.22 157 TYR A C 1
ATOM 1215 O O . TYR A 1 157 ? 4.698 0.341 -42.483 1.00 54.22 157 TYR A O 1
ATOM 1223 N N . LYS A 1 158 ? 3.956 2.052 -43.739 1.00 49.75 158 LYS A N 1
ATOM 1224 C CA . LYS A 1 158 ? 4.790 1.787 -44.919 1.00 49.75 158 LYS A CA 1
ATOM 1225 C C . LYS A 1 158 ? 5.988 2.736 -44.891 1.00 49.75 158 LYS A C 1
ATOM 1227 O O . LYS A 1 158 ? 5.811 3.951 -44.892 1.00 49.75 158 LYS A O 1
ATOM 1232 N N . HIS A 1 159 ? 7.193 2.174 -44.876 1.00 47.72 159 HIS A N 1
ATOM 1233 C CA . HIS A 1 159 ? 8.446 2.925 -44.845 1.00 47.72 159 HIS A CA 1
ATOM 1234 C C . HIS A 1 159 ? 8.529 3.890 -46.038 1.00 47.72 159 HIS A C 1
ATOM 1236 O O . HIS A 1 159 ? 8.556 3.448 -47.189 1.00 47.72 159 HIS A O 1
ATOM 1242 N N . ILE A 1 160 ? 8.585 5.202 -45.786 1.00 55.47 160 ILE A N 1
ATOM 1243 C CA . ILE A 1 160 ? 8.919 6.175 -46.833 1.00 55.47 160 ILE A CA 1
ATOM 1244 C C . ILE A 1 160 ? 10.440 6.130 -46.995 1.00 55.47 160 ILE A C 1
ATOM 1246 O O . ILE A 1 160 ? 11.179 6.887 -46.370 1.00 55.47 160 ILE A O 1
ATOM 1250 N N . SER A 1 161 ? 10.934 5.198 -47.812 1.00 56.59 161 SER A N 1
ATOM 1251 C CA . SER A 1 161 ? 12.298 5.295 -48.328 1.00 56.59 161 SER A CA 1
ATOM 1252 C C . SER A 1 161 ? 12.386 6.586 -49.137 1.00 56.59 161 SER A C 1
ATOM 1254 O O . SER A 1 161 ? 11.655 6.731 -50.119 1.00 56.59 161 SER A O 1
ATOM 1256 N N . ARG A 1 162 ? 13.240 7.527 -48.713 1.00 49.69 162 ARG A N 1
ATOM 1257 C CA . ARG A 1 162 ? 13.545 8.732 -49.492 1.00 49.69 162 ARG A CA 1
ATOM 1258 C C . ARG A 1 162 ? 13.867 8.309 -50.929 1.00 49.69 162 ARG A C 1
ATOM 1260 O O . ARG A 1 162 ? 14.807 7.546 -51.149 1.00 49.69 162 ARG A O 1
ATOM 1267 N N . LEU A 1 163 ? 13.040 8.754 -51.875 1.00 49.00 163 LEU A N 1
ATOM 1268 C CA . LEU A 1 163 ? 13.376 8.721 -53.294 1.00 49.00 163 LEU A CA 1
ATOM 1269 C C . LEU A 1 163 ? 14.655 9.548 -53.476 1.00 49.00 163 LEU A C 1
ATOM 1271 O O . LEU A 1 163 ? 14.802 10.588 -52.831 1.00 49.00 163 LEU A O 1
ATOM 1275 N N . LYS A 1 164 ? 15.577 8.987 -54.263 1.00 49.38 164 LYS A N 1
ATOM 1276 C CA . LYS A 1 164 ? 16.907 9.525 -54.573 1.00 49.38 164 LYS A CA 1
ATOM 1277 C C . LYS A 1 164 ? 16.871 10.984 -55.010 1.00 49.38 164 LYS A C 1
ATOM 1279 O O . LYS A 1 164 ? 15.932 11.336 -55.756 1.00 49.38 164 LYS A O 1
#

Foldseek 3Di:
DKKKFFADLERDDGPDIDDDPDPQVVLCVVPVDGDDDDDPPVLVVQCVVPNWHDYPVDIGRRMDMDDDDWDWFAAPPFRKIWTFDDDDPQSLQWIFIAGNVGHTLDIQGDPDVVSSVVVVVCRVVRHDQAVVQNDSVPPWTQHPNHTDDPPDPDDDDDDPDPDD

Sequence (164 aa):
MFVIKENLRYGEDYLCHTAAERESDCYKILTGESITGDCMLLNSLLEERYGVVFRADVILPVYEIVRIMSGVWHCGKCGIRVSQAGGTLADYSNFTVTNGDGDKMGTLFKQNINDIVTATKLLDDGGCPVCDGWDDGHGNICSPNGWGRPEFFFRNYKHISRLK